Protein AF-A0A935HM01-F1 (afdb_monomer)

Solvent-accessible surface area (backbone atoms only — not comparable to full-atom values): 9374 Å² total; per-residue (Å²): 131,84,81,66,59,46,56,78,49,54,66,55,54,78,65,80,61,74,47,77,31,64,42,23,69,60,34,42,73,27,37,53,54,38,35,41,85,67,62,28,54,50,24,74,46,34,70,79,36,56,83,87,33,73,49,17,45,84,78,80,45,96,73,77,57,96,57,85,51,14,39,74,49,77,52,72,71,83,92,64,101,60,100,61,72,49,65,57,52,77,46,74,45,63,81,40,54,63,47,101,84,70,50,74,44,69,75,76,75,80,70,80,80,58,76,70,66,56,55,59,52,54,54,51,54,61,64,60,72,69,73,84,82,78,89,84,81,89,84,86,86,84,83,85,134

Foldseek 3Di:
DDDQFPCPQQQDWPDDDLDFQQFQVVVQNTTPQKGKPQGGRKGKFFCPPDPPRPSHCVNPHPDAGPDDGIDIDQFQDDPDPDPDHRDTDMDGDGQADQDPVRDGDHDPPDDDDDPVVVVVVVVVVVVVVPPPPDDDDDDDDDDDD

Sequence (145 aa):
MPNLVANPGFEETVRTYCSWTQDPAKFNANMSAWSSPTQTTPDHFSTNNDPDCWAHPTKHSKQGTHDGSGMVGIKTYGKGNTPTYWHEYVQGTLPGTVDRRGTLHRRVLGGARTTEQRGEQQHRDRLSGRADRHARLPAVVHHPA

Radius of gyration: 30.45 Å; Cα contacts (8 Å, |Δi|>4): 191; chains: 1; bounding box: 100×58×44 Å

Structure (mmCIF, N/CA/C/O backbone):
data_AF-A0A935HM01-F1
#
_entry.id   AF-A0A935HM01-F1
#
loop_
_atom_site.group_PDB
_atom_site.id
_atom_site.type_symbol
_atom_site.label_atom_id
_atom_site.label_alt_id
_atom_site.label_comp_id
_atom_site.label_asym_id
_atom_site.label_entity_id
_atom_site.label_seq_id
_atom_site.pdbx_PDB_ins_code
_atom_site.Cartn_x
_atom_site.Cartn_y
_atom_site.Cartn_z
_atom_site.occupancy
_atom_site.B_iso_or_equiv
_atom_site.auth_seq_id
_atom_site.auth_comp_id
_atom_site.auth_asym_id
_atom_site.auth_atom_id
_atom_site.pdbx_PDB_model_num
ATOM 1 N N . MET A 1 1 ? -17.436 9.914 17.439 1.00 57.28 1 MET A N 1
ATOM 2 C CA . MET A 1 1 ? -17.954 8.753 16.680 1.00 57.28 1 MET A CA 1
ATOM 3 C C . MET A 1 1 ? -16.778 7.844 16.351 1.00 57.28 1 MET A C 1
ATOM 5 O O . MET A 1 1 ? -15.715 8.391 16.081 1.00 57.28 1 MET A O 1
ATOM 9 N N . PRO A 1 2 ? -16.915 6.511 16.432 1.00 74.50 2 PRO A N 1
ATOM 10 C CA . PRO A 1 2 ? -15.839 5.593 16.059 1.00 74.50 2 PRO A CA 1
ATOM 11 C C . PRO A 1 2 ? -15.534 5.694 14.559 1.00 74.50 2 PRO A C 1
ATOM 13 O O . PRO A 1 2 ? -16.443 5.921 13.760 1.00 74.50 2 PRO A O 1
ATOM 16 N N . ASN A 1 3 ? -14.262 5.537 14.182 1.00 77.50 3 ASN A N 1
ATOM 17 C CA . ASN A 1 3 ? -13.870 5.507 12.776 1.00 77.50 3 ASN A CA 1
ATOM 18 C C . ASN A 1 3 ? -14.477 4.265 12.104 1.00 77.50 3 ASN A C 1
ATOM 20 O O . ASN A 1 3 ? -14.323 3.148 12.597 1.00 77.50 3 ASN A O 1
ATOM 24 N N . LEU A 1 4 ? -15.204 4.477 11.008 1.00 84.62 4 LEU A N 1
ATOM 25 C CA . LEU A 1 4 ? -15.870 3.414 10.253 1.00 84.62 4 LEU A CA 1
ATOM 26 C C . LEU A 1 4 ? -14.955 2.774 9.205 1.00 84.62 4 LEU A C 1
ATOM 28 O O . LEU A 1 4 ? -15.284 1.715 8.677 1.00 84.62 4 LEU A O 1
ATOM 32 N N . VAL A 1 5 ? -13.827 3.410 8.895 1.00 88.12 5 VAL A N 1
ATOM 33 C CA . VAL A 1 5 ? -12.827 2.890 7.968 1.00 88.12 5 VAL A CA 1
ATOM 34 C C . VAL A 1 5 ? -11.901 1.966 8.747 1.00 88.12 5 VAL A C 1
ATOM 36 O O . VAL A 1 5 ? -11.264 2.386 9.712 1.00 88.12 5 VAL A O 1
ATOM 39 N N . ALA A 1 6 ? -11.844 0.699 8.341 1.00 90.56 6 ALA A N 1
ATOM 40 C CA . ALA A 1 6 ? -10.879 -0.244 8.885 1.00 90.56 6 ALA A CA 1
ATOM 41 C C . ALA A 1 6 ? -9.469 0.132 8.411 1.00 90.56 6 ALA A C 1
ATOM 43 O O . ALA A 1 6 ? -9.281 0.476 7.245 1.00 90.56 6 ALA A O 1
ATOM 44 N N . ASN A 1 7 ? -8.493 0.063 9.320 1.00 92.62 7 ASN A N 1
ATOM 45 C CA . ASN A 1 7 ? -7.091 0.376 9.043 1.00 92.62 7 ASN A CA 1
ATOM 46 C C . ASN A 1 7 ? -6.886 1.704 8.265 1.00 92.62 7 ASN A C 1
ATOM 48 O O . ASN A 1 7 ? -6.294 1.716 7.186 1.00 92.62 7 ASN A O 1
ATOM 52 N N . PRO A 1 8 ? -7.408 2.837 8.768 1.00 91.31 8 PRO A N 1
ATOM 53 C CA . PRO A 1 8 ? -7.476 4.099 8.024 1.00 91.31 8 PRO A CA 1
ATOM 54 C C . PRO A 1 8 ? -6.102 4.738 7.767 1.00 91.31 8 PRO A C 1
ATOM 56 O O . PRO A 1 8 ? -5.975 5.547 6.855 1.00 91.31 8 PRO A O 1
ATOM 59 N N . GLY A 1 9 ? -5.099 4.391 8.580 1.00 93.06 9 GLY A N 1
ATOM 60 C CA . GLY A 1 9 ? -3.716 4.859 8.459 1.00 93.06 9 GLY A CA 1
ATOM 61 C C . GLY A 1 9 ? -2.784 3.864 7.768 1.00 93.06 9 GLY A C 1
ATOM 62 O O . GLY A 1 9 ? -1.595 4.120 7.685 1.00 93.06 9 GLY A O 1
ATOM 63 N N . PHE A 1 10 ? -3.287 2.729 7.266 1.00 94.19 10 PHE A N 1
ATOM 64 C CA . PHE A 1 10 ? -2.452 1.703 6.620 1.00 94.19 10 PHE A CA 1
ATOM 65 C C . PHE A 1 10 ? -1.340 1.145 7.529 1.00 94.19 10 PHE A C 1
ATOM 67 O O . PHE A 1 10 ? -0.254 0.791 7.074 1.00 94.19 10 PHE A O 1
ATOM 74 N N . GLU A 1 11 ? -1.618 1.049 8.825 1.00 94.62 11 GLU A N 1
ATOM 75 C CA . GLU A 1 11 ? -0.686 0.546 9.839 1.00 94.62 11 GLU A CA 1
ATOM 76 C C . GLU A 1 11 ? -0.678 -0.991 9.884 1.00 94.62 11 GLU A C 1
ATOM 78 O O . GLU A 1 11 ? 0.348 -1.622 10.133 1.00 94.62 11 GLU A O 1
ATOM 83 N N . GLU A 1 12 ? -1.827 -1.617 9.617 1.00 94.19 12 GLU A N 1
ATOM 84 C CA . GLU A 1 12 ? -2.014 -3.063 9.779 1.00 94.19 12 GLU A CA 1
ATOM 85 C C . GLU A 1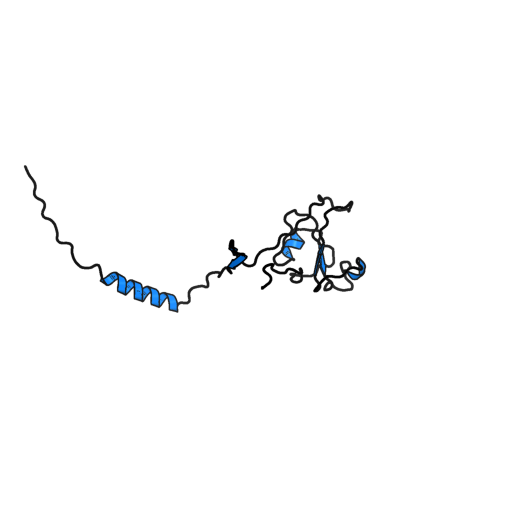 12 ? -1.623 -3.840 8.513 1.00 94.19 12 GLU A C 1
ATOM 87 O O . GLU A 1 12 ? -2.466 -4.145 7.664 1.00 94.19 12 GLU A O 1
ATOM 92 N N . THR A 1 13 ? -0.346 -4.196 8.383 1.00 92.75 13 THR A N 1
ATOM 93 C CA . THR A 1 13 ? 0.161 -5.063 7.302 1.00 92.75 13 THR A CA 1
ATOM 94 C C . THR A 1 13 ? 0.436 -6.489 7.771 1.00 92.75 13 THR A C 1
ATOM 96 O O . THR A 1 13 ? 0.700 -6.733 8.945 1.00 92.75 13 THR A O 1
ATOM 99 N N . VAL A 1 14 ? 0.414 -7.443 6.836 1.00 92.31 14 VAL A N 1
ATOM 100 C CA . VAL A 1 14 ? 0.880 -8.817 7.085 1.00 92.31 14 VAL A CA 1
ATOM 101 C C . VAL A 1 14 ? 2.402 -8.847 7.260 1.00 92.31 14 VAL A C 1
ATOM 103 O O . VAL A 1 14 ? 2.913 -9.562 8.121 1.00 92.31 14 VAL A O 1
ATOM 106 N N . ARG A 1 15 ? 3.134 -8.081 6.444 1.00 88.88 15 ARG A N 1
ATOM 107 C CA . ARG A 1 15 ? 4.580 -7.868 6.557 1.00 88.88 15 ARG A CA 1
ATOM 108 C C . ARG A 1 15 ? 5.015 -6.556 5.908 1.00 88.88 15 ARG A C 1
ATOM 110 O O . ARG A 1 15 ? 4.360 -6.037 5.009 1.00 88.88 15 ARG A O 1
ATOM 117 N N . THR A 1 16 ? 6.180 -6.066 6.296 1.00 87.38 16 THR A N 1
ATOM 118 C CA . THR A 1 16 ? 6.880 -4.999 5.580 1.00 87.38 16 THR A CA 1
ATOM 119 C C . THR A 1 16 ? 7.699 -5.584 4.426 1.00 87.38 16 THR A C 1
ATOM 121 O O . THR A 1 16 ? 8.231 -6.695 4.517 1.00 87.38 16 THR A O 1
ATOM 124 N N . TYR A 1 17 ? 7.778 -4.864 3.305 1.00 85.69 17 TYR A N 1
ATOM 125 C CA . TYR A 1 17 ? 8.553 -5.286 2.137 1.00 85.69 17 TYR A CA 1
ATOM 126 C C . TYR A 1 17 ? 9.772 -4.419 1.949 1.00 85.69 17 TYR A C 1
ATOM 128 O O . TYR A 1 17 ? 9.683 -3.195 2.023 1.00 85.69 17 TYR A O 1
ATOM 136 N N . CYS A 1 18 ? 10.884 -5.062 1.580 1.00 88.81 18 CYS A N 1
ATOM 137 C CA . CYS A 1 18 ? 12.103 -4.340 1.272 1.00 88.81 18 CYS A CA 1
ATOM 138 C C . CYS A 1 18 ? 12.250 -3.860 -0.180 1.00 88.81 18 CYS A C 1
ATOM 140 O O . CYS A 1 18 ? 13.327 -3.828 -0.770 1.00 88.81 18 CYS A O 1
ATOM 142 N N . SER A 1 19 ? 11.125 -3.492 -0.770 1.00 85.94 19 SER A N 1
ATOM 143 C CA . SER A 1 19 ? 11.008 -2.971 -2.125 1.00 85.94 19 SER A CA 1
ATOM 144 C C . SER A 1 19 ? 9.678 -2.242 -2.228 1.00 85.94 19 SER A C 1
ATOM 146 O O . SER A 1 19 ? 8.739 -2.607 -1.520 1.00 85.94 19 SER A O 1
ATOM 148 N N . TRP A 1 20 ? 9.560 -1.292 -3.153 1.00 79.19 20 TRP A N 1
ATOM 149 C CA . TRP A 1 20 ? 8.250 -0.726 -3.465 1.00 79.19 20 TRP A CA 1
ATOM 150 C C . TRP A 1 20 ? 7.282 -1.817 -3.906 1.00 79.19 20 TRP A C 1
ATOM 152 O O . TRP A 1 20 ? 7.632 -2.713 -4.684 1.00 79.19 20 TRP A O 1
ATOM 162 N N . THR A 1 21 ? 6.053 -1.732 -3.414 1.00 78.94 21 THR A N 1
ATOM 163 C CA . THR A 1 21 ? 5.004 -2.692 -3.750 1.00 78.94 21 THR A CA 1
ATOM 164 C C . THR A 1 21 ? 4.405 -2.306 -5.100 1.00 78.94 21 THR A C 1
ATOM 166 O O . THR A 1 21 ? 3.331 -1.749 -5.208 1.00 78.94 21 THR A O 1
ATOM 169 N N . GLN A 1 22 ? 5.121 -2.580 -6.187 1.00 77.31 22 GLN A N 1
ATOM 170 C CA . GLN A 1 22 ? 4.644 -2.261 -7.543 1.00 77.31 22 GLN A CA 1
ATOM 171 C C . GLN A 1 22 ? 3.731 -3.345 -8.134 1.00 77.31 22 GLN A C 1
ATOM 173 O O . GLN A 1 22 ? 3.409 -3.308 -9.316 1.00 77.31 22 GLN A O 1
ATOM 178 N N . ASP A 1 23 ? 3.350 -4.326 -7.319 1.00 81.50 23 ASP A N 1
ATOM 179 C CA . ASP A 1 23 ? 2.531 -5.463 -7.708 1.00 81.50 23 ASP A CA 1
ATOM 180 C C . ASP A 1 23 ? 1.217 -5.422 -6.907 1.00 81.50 23 ASP A C 1
ATOM 182 O O . ASP A 1 23 ? 1.246 -5.523 -5.672 1.00 81.50 23 ASP A O 1
ATOM 186 N N . PRO A 1 24 ? 0.063 -5.302 -7.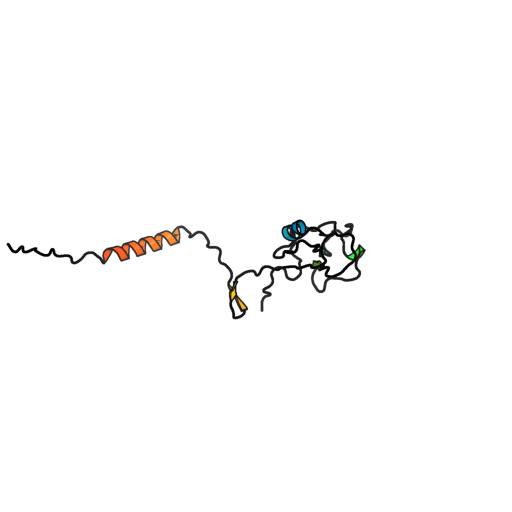579 1.00 84.69 24 PRO A N 1
ATOM 187 C CA . PRO A 1 24 ? -1.233 -5.196 -6.923 1.00 84.69 24 PRO A CA 1
ATOM 188 C C . PRO A 1 24 ? -1.618 -6.473 -6.170 1.00 84.69 24 PRO A C 1
ATOM 190 O O . PRO A 1 24 ? -2.280 -6.393 -5.137 1.00 84.69 24 PRO A O 1
ATOM 193 N N . ALA A 1 25 ? -1.195 -7.654 -6.631 1.00 87.38 25 ALA A N 1
ATOM 194 C CA . ALA A 1 25 ? -1.453 -8.903 -5.924 1.00 87.38 25 ALA A CA 1
ATOM 195 C C . ALA A 1 25 ? -0.668 -8.946 -4.608 1.00 87.38 25 ALA A C 1
ATOM 197 O O . ALA A 1 25 ? -1.208 -9.362 -3.582 1.00 87.38 25 ALA A O 1
ATOM 198 N N . LYS A 1 26 ? 0.577 -8.447 -4.606 1.00 88.12 26 LYS A N 1
ATOM 199 C CA . LYS A 1 26 ? 1.368 -8.312 -3.371 1.00 88.12 26 LYS A CA 1
ATOM 200 C C . LYS A 1 26 ? 0.765 -7.290 -2.419 1.00 88.12 26 LYS A C 1
ATOM 202 O O . LYS A 1 26 ? 0.725 -7.562 -1.223 1.00 88.12 26 LYS A O 1
ATOM 207 N N . PHE A 1 27 ? 0.275 -6.163 -2.933 1.00 89.81 27 PHE A N 1
ATOM 208 C CA . PHE A 1 27 ? -0.422 -5.169 -2.119 1.00 89.81 27 PHE A CA 1
ATOM 209 C C . PHE A 1 27 ? -1.683 -5.760 -1.479 1.00 89.81 27 PHE A C 1
ATOM 211 O O . PHE A 1 27 ? -1.811 -5.749 -0.258 1.00 89.81 27 PHE A O 1
ATOM 218 N N . ASN A 1 28 ? -2.563 -6.365 -2.282 1.00 91.12 28 ASN A N 1
ATOM 219 C CA . ASN A 1 28 ? -3.828 -6.949 -1.822 1.00 91.12 28 ASN A CA 1
ATOM 220 C C . ASN A 1 28 ? -3.626 -8.089 -0.816 1.00 91.12 28 ASN A C 1
ATOM 222 O O . ASN A 1 28 ? -4.440 -8.270 0.083 1.00 91.12 28 ASN A O 1
ATOM 226 N N . ALA A 1 29 ? -2.550 -8.866 -0.959 1.00 91.00 29 ALA A N 1
ATOM 227 C CA . ALA A 1 29 ? -2.210 -9.926 -0.014 1.00 91.00 29 ALA A CA 1
ATOM 228 C C . ALA A 1 29 ? -1.611 -9.395 1.298 1.00 91.00 29 ALA A C 1
ATOM 230 O O . ALA A 1 29 ? -1.607 -10.109 2.298 1.00 91.00 29 ALA A O 1
ATOM 231 N N . ASN A 1 30 ? -1.062 -8.179 1.292 1.00 91.38 30 ASN A N 1
ATOM 232 C CA . ASN A 1 30 ? -0.315 -7.637 2.420 1.00 91.38 30 ASN A CA 1
ATOM 233 C C . ASN A 1 30 ? -1.081 -6.601 3.235 1.00 91.38 30 ASN A C 1
ATOM 235 O O . ASN A 1 30 ? -0.811 -6.451 4.425 1.00 91.38 30 ASN A O 1
ATOM 239 N N . MET A 1 31 ? -1.989 -5.862 2.599 1.00 93.38 31 MET A N 1
ATOM 240 C CA . MET A 1 31 ? -2.637 -4.716 3.212 1.00 93.38 31 MET A CA 1
ATOM 241 C C . MET A 1 31 ? -4.002 -5.088 3.795 1.00 93.38 31 MET A C 1
ATOM 243 O O . MET A 1 31 ? -4.946 -5.384 3.065 1.00 93.38 31 MET A O 1
ATOM 247 N N . SER A 1 32 ? -4.134 -5.056 5.122 1.00 93.56 32 SER A N 1
ATOM 248 C CA . SER A 1 32 ? -5.385 -5.441 5.782 1.00 93.56 32 SER A CA 1
ATOM 249 C C . SER A 1 32 ? -6.510 -4.461 5.461 1.00 93.56 32 SER A C 1
ATOM 251 O O . SER A 1 32 ? -6.334 -3.251 5.600 1.00 93.56 32 SER A O 1
ATOM 253 N N . ALA A 1 33 ? -7.672 -5.002 5.081 1.00 92.75 33 ALA A N 1
ATOM 254 C CA . ALA A 1 33 ? -8.908 -4.282 4.751 1.00 92.75 33 ALA A CA 1
ATOM 255 C C . ALA A 1 33 ? -8.860 -3.352 3.523 1.00 92.75 33 ALA A C 1
ATOM 257 O O . ALA A 1 33 ? -9.881 -2.738 3.205 1.00 92.75 33 ALA A O 1
ATOM 258 N N . TRP A 1 34 ? -7.742 -3.302 2.795 1.00 93.50 34 TRP A N 1
ATOM 259 C CA . TRP A 1 34 ? -7.574 -2.485 1.594 1.00 93.50 34 TRP A CA 1
ATOM 260 C C . TRP A 1 34 ? -7.174 -3.330 0.389 1.00 93.50 34 TRP A C 1
ATOM 262 O O . TRP A 1 34 ? -6.551 -4.378 0.512 1.00 93.50 34 TRP A O 1
ATOM 272 N N . SER A 1 35 ? -7.530 -2.857 -0.800 1.00 92.50 35 SER A N 1
ATOM 273 C CA . SER A 1 35 ? -7.139 -3.473 -2.067 1.00 92.50 35 SER A CA 1
ATOM 274 C C . SER A 1 35 ? -6.918 -2.418 -3.147 1.00 92.50 35 SER A C 1
ATOM 276 O O . SER A 1 35 ? -7.447 -1.314 -3.047 1.00 92.50 35 SER A O 1
ATOM 278 N N . SER A 1 36 ? -6.168 -2.755 -4.191 1.00 89.44 36 SER A N 1
ATOM 279 C CA . SER A 1 36 ? -6.050 -1.974 -5.417 1.00 89.44 36 SER A CA 1
ATOM 280 C C . SER A 1 36 ? -6.705 -2.731 -6.577 1.00 89.44 36 SER A C 1
ATOM 282 O O . SER A 1 36 ? -6.161 -3.737 -7.048 1.00 89.44 36 SER A O 1
ATOM 284 N N . PRO A 1 37 ? -7.902 -2.305 -7.023 1.00 86.12 37 PRO A N 1
ATOM 285 C CA . PRO A 1 37 ? -8.678 -3.047 -8.015 1.00 86.12 37 PRO A CA 1
ATOM 286 C C . PRO A 1 37 ? -8.160 -2.884 -9.450 1.00 86.12 37 PRO A C 1
ATOM 288 O O . PRO A 1 37 ? -8.355 -3.780 -10.268 1.00 86.12 37 PRO A O 1
ATOM 291 N N . THR A 1 38 ? -7.494 -1.774 -9.778 1.00 75.94 38 THR A N 1
ATOM 292 C CA . THR A 1 38 ? -7.063 -1.464 -11.155 1.00 75.94 38 THR A CA 1
ATOM 293 C C . THR A 1 38 ? -5.726 -2.078 -11.551 1.00 75.94 38 THR A C 1
ATOM 295 O O . THR A 1 38 ? -5.243 -1.829 -12.652 1.00 75.94 38 THR A O 1
ATOM 298 N N . GLN A 1 39 ? -5.150 -2.914 -10.686 1.00 68.06 39 GLN A N 1
ATOM 299 C CA . GLN A 1 39 ? -3.895 -3.624 -10.931 1.00 68.06 39 GLN A CA 1
ATOM 300 C C . GLN A 1 39 ? -2.699 -2.713 -11.273 1.00 68.06 39 GLN A C 1
ATOM 302 O O . GLN A 1 39 ? -1.775 -3.117 -11.976 1.00 68.06 39 GLN A O 1
ATOM 307 N N . THR A 1 40 ? -2.719 -1.474 -10.783 1.00 75.31 40 THR A N 1
ATOM 308 C CA . THR A 1 40 ? -1.626 -0.505 -10.926 1.00 75.31 40 THR A CA 1
ATOM 309 C C . THR A 1 40 ? -0.548 -0.745 -9.860 1.00 75.31 40 THR A C 1
ATOM 311 O O . THR A 1 40 ? -0.330 -1.882 -9.451 1.00 75.31 40 THR A O 1
ATOM 314 N N . THR A 1 41 ? 0.158 0.295 -9.405 1.00 80.88 41 THR A N 1
ATOM 315 C CA . THR A 1 41 ? 1.355 0.162 -8.555 1.00 80.88 41 THR A CA 1
ATOM 316 C C . THR A 1 41 ? 1.180 0.789 -7.161 1.00 80.88 41 THR A C 1
ATOM 318 O O . THR A 1 41 ? 1.911 1.736 -6.851 1.00 80.88 41 THR A O 1
ATOM 321 N N . PRO A 1 42 ? 0.227 0.310 -6.337 1.00 85.94 42 PRO A N 1
ATOM 322 C CA . PRO A 1 42 ? -0.005 0.855 -5.003 1.00 85.94 42 PRO A CA 1
ATOM 323 C C . PRO A 1 42 ? 1.154 0.580 -4.055 1.00 85.94 42 PRO A C 1
ATOM 325 O O . PRO A 1 42 ? 1.433 -0.565 -3.709 1.00 85.94 42 PRO A O 1
ATOM 328 N N . ASP A 1 43 ? 1.805 1.637 -3.581 1.00 87.00 43 ASP A N 1
ATOM 329 C CA . ASP A 1 43 ? 2.961 1.491 -2.703 1.00 87.00 43 ASP A CA 1
ATOM 330 C C . ASP A 1 43 ? 2.585 1.704 -1.238 1.00 87.00 43 ASP A C 1
ATOM 332 O O . ASP A 1 43 ? 1.994 2.722 -0.876 1.00 87.00 43 ASP A O 1
ATOM 336 N N . HIS A 1 44 ? 2.953 0.752 -0.382 1.00 90.38 44 HIS A N 1
ATOM 337 C CA . HIS A 1 44 ? 2.853 0.937 1.060 1.00 90.38 44 HIS A CA 1
ATOM 338 C C . HIS A 1 44 ? 4.118 1.618 1.568 1.00 90.38 44 HIS A C 1
ATOM 340 O O . HIS A 1 44 ? 5.213 1.060 1.531 1.00 90.38 44 HIS A O 1
ATOM 346 N N . PHE A 1 45 ? 3.944 2.832 2.066 1.00 90.75 45 PHE A N 1
ATOM 347 C CA . PHE A 1 45 ? 4.970 3.553 2.790 1.00 90.75 45 PHE A CA 1
ATOM 348 C C . PHE A 1 45 ? 4.879 3.152 4.259 1.00 90.75 45 PHE A C 1
ATOM 350 O O . PHE A 1 45 ? 3.811 3.269 4.862 1.00 90.75 45 PHE A O 1
ATOM 357 N N . SER A 1 46 ? 6.000 2.739 4.852 1.00 91.25 46 SER A N 1
ATOM 358 C CA . SER A 1 46 ? 6.078 2.530 6.295 1.00 91.25 46 SER A CA 1
ATOM 359 C C . SER A 1 46 ? 7.427 2.928 6.871 1.00 91.25 46 SER A C 1
ATOM 361 O O . SER A 1 46 ? 8.469 2.484 6.387 1.00 91.25 46 SER A O 1
ATOM 363 N N . THR A 1 47 ? 7.417 3.708 7.952 1.00 91.44 47 THR A N 1
ATOM 364 C CA . THR A 1 47 ? 8.623 3.970 8.758 1.00 91.44 47 THR A CA 1
ATOM 365 C C . THR A 1 47 ? 9.001 2.798 9.665 1.00 91.44 47 THR A C 1
ATOM 367 O O . THR A 1 47 ? 10.022 2.868 10.335 1.00 91.44 47 THR A O 1
ATOM 370 N N . ASN A 1 48 ? 8.194 1.729 9.700 1.00 91.62 48 ASN A N 1
ATOM 371 C CA . ASN A 1 48 ? 8.524 0.485 10.404 1.00 91.62 48 ASN A CA 1
ATOM 372 C C . ASN A 1 48 ? 9.276 -0.509 9.511 1.00 91.62 48 ASN A C 1
ATOM 374 O O . ASN A 1 48 ? 9.611 -1.607 9.958 1.00 91.62 48 ASN A O 1
ATOM 378 N N . ASN A 1 49 ? 9.513 -0.165 8.242 1.00 90.38 49 ASN A N 1
ATOM 379 C CA . ASN A 1 49 ? 10.453 -0.917 7.424 1.00 90.38 49 ASN A CA 1
ATOM 380 C C . ASN A 1 49 ? 11.825 -0.935 8.120 1.00 90.38 49 ASN A C 1
ATOM 382 O O . ASN A 1 49 ? 12.158 -0.032 8.885 1.00 90.38 49 ASN A O 1
ATOM 386 N N . ASP A 1 50 ? 12.636 -1.954 7.851 1.00 91.38 50 ASP A N 1
ATOM 387 C CA . ASP A 1 50 ? 14.007 -1.989 8.361 1.00 91.38 50 ASP A CA 1
ATOM 388 C C . ASP A 1 50 ? 14.771 -0.722 7.898 1.00 91.38 50 ASP A C 1
ATOM 390 O O . ASP A 1 50 ? 14.690 -0.385 6.713 1.00 91.38 50 ASP A O 1
ATOM 394 N N . PRO A 1 51 ? 15.491 0.010 8.769 1.00 91.25 51 PRO A N 1
ATOM 395 C CA . PRO A 1 51 ? 16.244 1.204 8.372 1.00 91.25 51 PRO A CA 1
ATOM 396 C C . PRO A 1 51 ? 17.280 0.953 7.265 1.00 91.25 51 PRO A C 1
ATOM 398 O O . PRO A 1 51 ? 17.534 1.830 6.432 1.00 91.25 51 PRO A O 1
ATOM 401 N N . ASP A 1 52 ? 17.852 -0.250 7.206 1.00 92.19 52 ASP A N 1
ATOM 402 C CA . ASP A 1 52 ? 18.806 -0.661 6.175 1.00 92.19 52 ASP A CA 1
ATOM 403 C C . ASP A 1 52 ? 18.118 -1.095 4.884 1.00 92.19 52 ASP A C 1
ATOM 405 O O . ASP A 1 52 ? 18.747 -1.176 3.824 1.00 92.19 52 ASP A O 1
ATOM 409 N N . CYS A 1 53 ? 16.799 -1.226 4.904 1.00 89.75 53 CYS A N 1
ATOM 410 C CA . CYS A 1 53 ? 16.044 -1.528 3.718 1.00 89.75 53 CYS A CA 1
ATOM 411 C C . CYS A 1 53 ? 16.111 -0.416 2.659 1.00 89.75 53 CYS A C 1
ATOM 413 O O . CYS A 1 53 ? 16.081 0.769 2.981 1.00 89.75 53 CYS A O 1
ATOM 415 N N . TRP A 1 54 ? 16.153 -0.783 1.373 1.00 88.31 54 TRP A N 1
ATOM 416 C CA . TRP A 1 54 ? 16.031 0.170 0.266 1.00 88.31 54 TRP A CA 1
ATOM 417 C C . TRP A 1 54 ? 14.719 0.966 0.331 1.00 88.31 54 TRP A C 1
ATOM 419 O O . TRP A 1 54 ? 14.747 2.185 0.316 1.00 88.31 54 TRP A O 1
ATOM 429 N N . ALA A 1 55 ? 13.578 0.300 0.517 1.00 88.12 55 ALA A N 1
ATOM 430 C CA . ALA A 1 55 ? 12.263 0.945 0.574 1.00 88.12 55 ALA A CA 1
ATOM 431 C C . ALA A 1 55 ? 12.009 1.783 1.846 1.00 88.12 55 ALA A C 1
ATOM 433 O O . ALA A 1 55 ? 10.892 2.262 2.038 1.00 88.12 55 ALA A O 1
ATOM 434 N N . HIS A 1 56 ? 12.993 1.947 2.737 1.00 91.31 56 HIS A N 1
ATOM 435 C CA . HIS A 1 56 ? 12.811 2.759 3.934 1.00 91.31 56 HIS A CA 1
ATOM 436 C C . HIS A 1 56 ? 12.619 4.244 3.565 1.00 91.31 56 HIS A C 1
ATOM 438 O O . HIS A 1 56 ? 13.473 4.818 2.879 1.00 91.31 56 HIS A O 1
ATOM 444 N N . PRO A 1 57 ? 11.550 4.911 4.041 1.00 87.69 57 PRO A N 1
ATOM 445 C CA . PRO A 1 57 ? 11.222 6.285 3.665 1.00 87.69 57 PRO A CA 1
ATOM 446 C C . PRO A 1 57 ? 12.349 7.307 3.775 1.00 87.69 57 PRO A C 1
ATOM 448 O O . PRO A 1 57 ? 12.499 8.147 2.891 1.00 87.69 57 PRO A O 1
ATOM 451 N N . THR A 1 58 ? 13.179 7.219 4.816 1.00 86.88 58 THR A N 1
ATOM 452 C CA . THR A 1 58 ? 14.276 8.176 5.055 1.00 86.88 58 THR A CA 1
ATOM 453 C C . THR A 1 58 ? 15.324 8.195 3.940 1.00 86.88 58 THR A C 1
ATOM 455 O O . THR A 1 58 ? 16.086 9.154 3.842 1.00 86.88 58 THR A O 1
ATOM 458 N N . LYS A 1 59 ? 15.363 7.169 3.080 1.00 86.56 59 LYS A N 1
ATOM 459 C CA . LYS A 1 59 ? 16.286 7.091 1.940 1.00 86.56 59 LYS A CA 1
ATOM 460 C C . LYS A 1 59 ? 15.771 7.799 0.691 1.00 86.56 59 LYS A C 1
ATOM 462 O O . LYS A 1 59 ? 16.563 8.145 -0.184 1.00 86.56 59 LYS A O 1
ATOM 467 N N . HIS A 1 60 ? 14.459 8.007 0.588 1.00 83.81 60 HIS A N 1
ATOM 468 C CA . HIS A 1 60 ? 13.806 8.434 -0.655 1.00 83.81 60 HIS A CA 1
ATOM 469 C C . HIS A 1 60 ? 12.825 9.595 -0.485 1.00 83.81 60 HIS A C 1
ATOM 471 O O . HIS A 1 60 ? 12.363 10.155 -1.478 1.00 83.81 60 HIS A O 1
ATOM 477 N N . SER A 1 61 ? 12.514 9.984 0.748 1.00 80.81 61 SER A N 1
ATOM 478 C CA . SER A 1 61 ? 11.554 11.033 1.055 1.00 80.81 61 SER A CA 1
ATOM 479 C C . SER A 1 61 ? 12.010 11.860 2.254 1.00 80.81 61 SER A C 1
ATOM 481 O O . S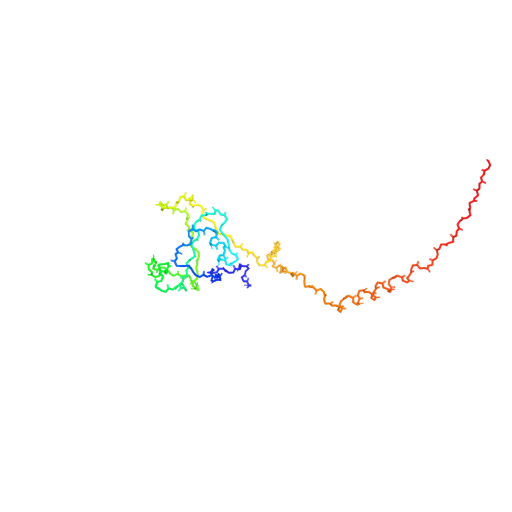ER A 1 61 ? 12.679 11.370 3.161 1.00 80.81 61 SER A O 1
ATOM 483 N N . LYS A 1 62 ? 11.634 13.141 2.248 1.00 82.56 62 LYS A N 1
ATOM 484 C CA . LYS A 1 62 ? 11.751 14.038 3.409 1.00 82.56 62 LYS A CA 1
ATOM 485 C C . LYS A 1 62 ? 10.400 14.233 4.102 1.00 82.56 62 LYS A C 1
ATOM 487 O O . LY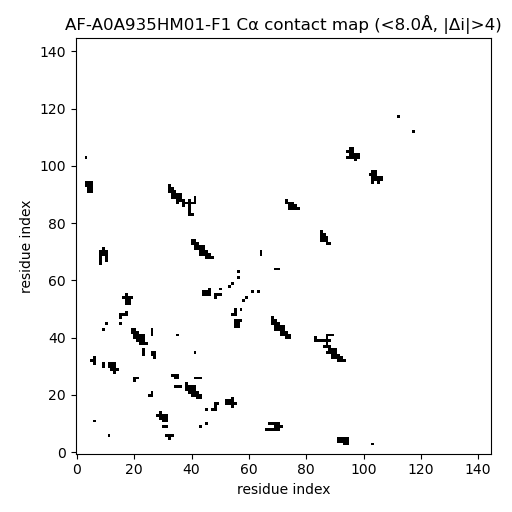S A 1 62 ? 10.305 14.998 5.055 1.00 82.56 62 LYS A O 1
ATOM 492 N N . GLN A 1 63 ? 9.356 13.603 3.575 1.00 80.75 63 GLN A N 1
ATOM 493 C CA . GLN A 1 63 ? 7.985 13.713 4.029 1.00 80.75 63 GLN A CA 1
ATOM 494 C C . GLN A 1 63 ? 7.667 12.524 4.934 1.00 80.75 63 GLN A C 1
ATOM 496 O O . GLN A 1 63 ? 8.033 11.387 4.637 1.00 80.75 63 GLN A O 1
ATOM 501 N N . GLY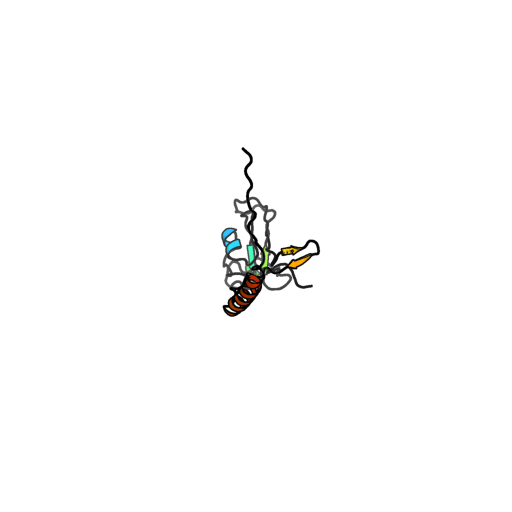 A 1 64 ? 7.009 12.811 6.052 1.00 83.75 64 GLY A N 1
ATOM 502 C CA . GLY A 1 64 ? 6.511 11.803 6.978 1.00 83.75 64 GLY A CA 1
ATOM 503 C C . GLY A 1 64 ? 5.021 11.554 6.792 1.00 83.75 64 GLY A C 1
ATOM 504 O O . GLY A 1 64 ? 4.336 12.245 6.034 1.00 83.75 64 GLY A O 1
ATOM 505 N N . THR A 1 65 ? 4.528 10.568 7.525 1.00 89.50 65 THR A N 1
ATOM 506 C CA . THR A 1 65 ? 3.101 10.380 7.771 1.00 89.50 65 THR A CA 1
ATOM 507 C C . THR A 1 65 ? 2.522 11.556 8.543 1.00 89.50 65 THR A C 1
ATOM 509 O O . THR A 1 65 ? 3.221 12.228 9.299 1.00 89.50 65 THR A O 1
ATOM 512 N N . HIS A 1 66 ? 1.235 11.831 8.313 1.00 86.69 66 HIS A N 1
ATOM 513 C CA . HIS A 1 66 ? 0.503 12.790 9.138 1.00 86.69 66 HIS A CA 1
ATOM 514 C C . HIS A 1 66 ? 0.391 12.265 10.574 1.00 86.69 66 HIS A C 1
ATOM 516 O O . HIS A 1 66 ? 0.720 12.979 11.512 1.00 86.69 66 HIS A O 1
ATOM 522 N N . ASP A 1 67 ? -0.007 10.996 10.710 1.00 89.19 67 ASP A N 1
ATOM 523 C CA . ASP A 1 67 ? -0.066 10.247 11.963 1.00 89.19 67 ASP A CA 1
ATOM 524 C C . ASP A 1 67 ? 0.453 8.825 11.742 1.00 89.19 67 ASP A C 1
ATOM 526 O O . ASP A 1 67 ? 0.410 8.314 10.622 1.00 89.19 67 ASP A O 1
ATOM 530 N N . GLY A 1 68 ? 0.887 8.171 12.819 1.00 93.19 68 GLY A N 1
ATOM 531 C CA . GLY A 1 68 ? 1.316 6.775 12.769 1.00 93.19 68 GLY A CA 1
ATOM 532 C C . GLY A 1 68 ? 2.578 6.568 11.933 1.00 93.19 68 GLY A C 1
ATOM 533 O O . GLY A 1 68 ? 3.426 7.455 11.833 1.00 93.19 68 GLY A O 1
ATOM 534 N N . SER A 1 69 ? 2.724 5.377 11.365 1.00 93.56 69 SER A N 1
ATOM 535 C CA . SER A 1 69 ? 3.914 4.948 10.627 1.00 93.56 69 SER A CA 1
ATOM 536 C C . SER A 1 69 ? 3.628 4.588 9.174 1.00 93.56 69 SER A C 1
ATOM 538 O O . SER A 1 69 ? 4.575 4.441 8.403 1.00 93.56 69 SER A O 1
ATOM 540 N N . GLY A 1 70 ? 2.354 4.446 8.797 1.00 92.44 70 GLY A N 1
ATOM 541 C CA . GLY A 1 70 ? 1.894 3.977 7.499 1.00 92.44 70 GLY A CA 1
ATOM 542 C C . GLY A 1 70 ? 1.238 5.058 6.638 1.00 92.44 70 GLY A C 1
ATOM 543 O O . GLY A 1 70 ? 0.608 5.996 7.118 1.00 92.44 70 GLY A O 1
ATOM 544 N N . MET A 1 71 ? 1.366 4.912 5.322 1.00 92.56 71 MET A N 1
ATOM 545 C CA . MET A 1 71 ? 0.465 5.524 4.341 1.00 92.56 71 MET A CA 1
ATOM 546 C C . MET A 1 71 ? 0.485 4.705 3.048 1.00 92.56 71 MET A C 1
ATOM 548 O O . MET A 1 71 ? 1.351 3.850 2.853 1.00 92.56 71 MET A O 1
ATOM 552 N N . VAL A 1 72 ? -0.433 4.996 2.128 1.00 90.88 72 VAL A N 1
ATOM 553 C CA . VAL A 1 72 ? -0.366 4.465 0.762 1.00 90.88 72 VAL A CA 1
ATOM 554 C C . VAL A 1 72 ? -0.067 5.581 -0.223 1.00 90.88 72 VAL A C 1
ATOM 556 O O . VAL A 1 72 ? -0.729 6.619 -0.235 1.00 90.88 72 VAL A O 1
ATOM 559 N N . GLY A 1 73 ? 0.951 5.358 -1.047 1.00 86.44 73 GLY A N 1
ATOM 560 C CA . GLY A 1 73 ? 1.297 6.222 -2.162 1.00 86.44 73 GLY A CA 1
ATOM 561 C C . GLY A 1 73 ? 0.483 5.853 -3.394 1.00 86.44 73 GLY A C 1
ATOM 562 O O . GLY A 1 73 ? 0.572 4.721 -3.856 1.00 86.44 73 GLY A O 1
ATOM 563 N N . ILE A 1 74 ? -0.242 6.836 -3.937 1.00 83.19 74 ILE A N 1
ATOM 564 C CA . ILE A 1 74 ? -1.035 6.706 -5.163 1.00 83.19 74 ILE A CA 1
ATOM 565 C C . ILE A 1 74 ? -0.373 7.501 -6.286 1.00 83.19 74 ILE A C 1
ATOM 567 O O . ILE A 1 74 ? -0.120 8.701 -6.146 1.00 83.19 74 ILE A O 1
ATOM 571 N N . LYS A 1 75 ? -0.102 6.853 -7.421 1.00 77.75 75 LYS A N 1
ATOM 572 C CA . LYS A 1 75 ? 0.459 7.492 -8.617 1.00 77.75 75 LYS A CA 1
ATOM 573 C C . LYS A 1 75 ? -0.640 7.738 -9.648 1.00 77.75 75 LYS A C 1
ATOM 575 O O . LYS A 1 75 ? -1.099 6.817 -10.314 1.00 77.75 75 LYS A O 1
ATOM 580 N N . THR A 1 76 ? -1.018 9.003 -9.818 1.00 76.25 76 THR A N 1
ATOM 581 C CA . THR A 1 76 ? -2.060 9.431 -10.773 1.00 76.25 76 THR A CA 1
ATOM 582 C C . THR A 1 76 ? -1.509 10.045 -12.066 1.00 76.25 76 THR A C 1
ATOM 584 O O . THR A 1 76 ? -2.261 10.338 -12.992 1.00 76.25 76 THR A O 1
ATOM 587 N N . TYR A 1 77 ? -0.192 10.265 -12.143 1.00 70.25 77 TYR A N 1
ATOM 588 C CA . TYR A 1 77 ? 0.502 10.819 -13.307 1.00 70.25 77 TYR A CA 1
ATOM 589 C C . TYR A 1 77 ? 2.007 10.516 -13.230 1.00 70.25 77 TYR A C 1
ATOM 591 O O . TYR A 1 77 ? 2.599 10.584 -12.151 1.00 70.25 77 TYR A O 1
ATOM 599 N N . GLY A 1 78 ? 2.655 10.214 -14.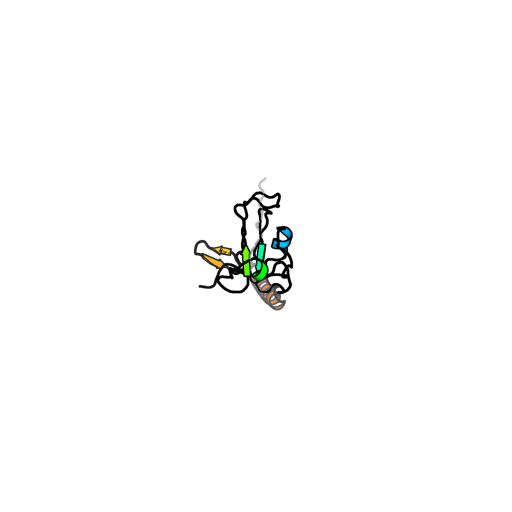360 1.00 65.44 78 GLY A N 1
ATOM 600 C CA . GLY A 1 78 ? 4.107 10.026 -14.409 1.00 65.44 78 GLY A CA 1
ATOM 601 C C . GLY A 1 78 ? 4.636 9.468 -15.733 1.00 65.44 78 GLY A C 1
ATOM 602 O O . GLY A 1 78 ? 3.886 8.976 -16.568 1.00 65.44 78 GLY A O 1
ATOM 603 N N . LYS A 1 79 ? 5.960 9.543 -15.921 1.00 53.81 79 LYS A N 1
ATOM 604 C CA . LYS A 1 79 ? 6.711 8.922 -17.032 1.00 53.81 79 LYS A CA 1
ATOM 605 C C . LYS A 1 79 ? 7.665 7.846 -16.485 1.00 53.81 79 LYS A C 1
ATOM 607 O O . LYS A 1 79 ? 8.851 7.841 -16.795 1.00 53.81 79 LYS A O 1
ATOM 612 N N . GLY A 1 80 ? 7.177 7.031 -15.549 1.00 54.72 80 GLY A N 1
ATOM 613 C CA . GLY A 1 80 ? 7.972 5.996 -14.882 1.00 54.72 80 GLY A CA 1
ATOM 614 C C . GLY A 1 80 ? 8.106 4.717 -15.712 1.00 54.72 80 GLY A C 1
ATOM 615 O O . GLY A 1 80 ? 7.292 4.453 -16.589 1.00 54.72 80 GLY A O 1
ATOM 616 N N . ASN A 1 81 ? 9.121 3.912 -15.389 1.00 54.25 81 ASN A N 1
ATOM 617 C CA . ASN A 1 81 ? 9.496 2.636 -16.024 1.00 54.25 81 ASN A CA 1
ATOM 618 C C . ASN A 1 81 ? 8.478 1.484 -15.826 1.00 54.25 81 ASN A C 1
ATOM 620 O O . ASN A 1 81 ? 8.838 0.312 -15.913 1.00 54.25 81 ASN A O 1
ATOM 624 N N . THR A 1 82 ? 7.220 1.794 -15.518 1.00 53.97 82 THR A N 1
ATOM 625 C CA . THR A 1 82 ? 6.161 0.812 -15.263 1.00 53.97 82 THR A CA 1
ATOM 626 C C . THR A 1 82 ? 5.181 0.793 -16.440 1.00 53.97 82 THR A C 1
ATOM 628 O O . THR A 1 82 ? 4.695 1.858 -16.818 1.00 53.97 82 THR A O 1
ATOM 631 N N . PRO A 1 83 ? 4.862 -0.380 -17.023 1.00 55.09 83 PRO A N 1
ATOM 632 C CA . PRO A 1 83 ? 4.033 -0.486 -18.234 1.00 55.09 83 PRO A CA 1
ATOM 633 C C . PRO A 1 83 ? 2.561 -0.067 -18.075 1.00 55.09 83 PRO A C 1
ATOM 635 O O . PRO A 1 83 ? 1.804 -0.124 -19.040 1.00 55.09 83 PRO A O 1
ATOM 638 N N . THR A 1 84 ? 2.118 0.272 -16.865 1.00 55.94 84 THR A N 1
ATOM 639 C CA . THR A 1 84 ? 0.700 0.368 -16.505 1.00 55.94 84 THR A CA 1
ATOM 640 C C . THR A 1 84 ? 0.161 1.794 -16.572 1.00 55.94 84 THR A C 1
ATOM 642 O O . THR A 1 84 ? 0.808 2.745 -16.139 1.00 55.94 84 THR A O 1
ATOM 645 N N . TYR A 1 85 ? -1.067 1.920 -17.077 1.00 57.06 85 TYR A N 1
ATOM 646 C CA . TYR A 1 85 ? -1.854 3.151 -17.110 1.00 57.06 85 TYR A CA 1
ATOM 647 C C . TYR A 1 85 ? -1.975 3.775 -15.706 1.00 57.06 85 TYR A C 1
ATOM 649 O O . TYR A 1 85 ? -2.308 3.088 -14.745 1.00 57.06 85 TYR A O 1
ATOM 657 N N . TRP A 1 86 ? -1.713 5.080 -15.591 1.00 64.88 86 TRP A N 1
ATOM 658 C CA . TRP A 1 86 ? -1.548 5.825 -14.327 1.00 64.88 86 TRP A CA 1
ATOM 659 C C . TRP A 1 86 ? -2.858 6.142 -13.585 1.00 64.88 86 TRP A C 1
ATOM 661 O O . TRP A 1 86 ? -3.002 7.200 -12.982 1.00 64.88 86 TRP A O 1
ATOM 671 N N . HIS A 1 87 ? -3.836 5.241 -13.647 1.00 71.19 87 HIS A N 1
ATOM 672 C CA . HIS A 1 87 ? -5.107 5.364 -12.938 1.00 71.19 87 HIS A CA 1
ATOM 673 C C . HIS A 1 87 ? -5.108 4.422 -11.739 1.00 71.19 87 HIS A C 1
ATOM 675 O O . HIS A 1 87 ? -5.553 3.274 -11.818 1.00 71.19 87 HIS A O 1
ATOM 681 N N . GLU A 1 88 ? -4.571 4.907 -10.628 1.00 79.94 88 GLU A N 1
ATOM 682 C CA . GLU A 1 88 ? -4.492 4.129 -9.405 1.00 79.94 88 GLU A CA 1
ATOM 683 C C . GLU A 1 88 ? -5.693 4.375 -8.494 1.00 79.94 88 GLU A C 1
ATOM 685 O O . GLU A 1 88 ? -6.090 5.510 -8.228 1.00 79.94 88 GLU A O 1
ATOM 690 N N . TYR A 1 89 ? -6.250 3.273 -8.000 1.00 84.44 89 TYR A N 1
ATOM 691 C CA . TYR A 1 89 ? -7.329 3.273 -7.029 1.00 84.44 89 TYR A CA 1
ATOM 692 C C . TYR A 1 89 ? -6.940 2.395 -5.848 1.00 84.44 89 TYR A C 1
ATOM 694 O O . TYR A 1 89 ? -6.334 1.331 -6.013 1.00 84.44 89 TYR A O 1
ATOM 702 N N . VAL A 1 90 ? -7.364 2.827 -4.665 1.00 90.56 90 VAL A N 1
ATOM 703 C CA . VAL A 1 90 ? -7.378 2.026 -3.445 1.00 90.56 90 VAL A CA 1
ATOM 704 C C . VAL A 1 90 ? -8.808 1.947 -2.943 1.00 90.56 90 VAL A C 1
ATOM 706 O O . VAL A 1 90 ? -9.557 2.923 -2.986 1.00 90.56 90 VAL A O 1
ATOM 709 N N . GLN A 1 91 ? -9.203 0.768 -2.490 1.00 92.00 91 GLN A N 1
ATOM 710 C CA . GLN A 1 91 ? -10.548 0.492 -2.021 1.00 92.00 91 GLN A CA 1
ATOM 711 C C . GLN A 1 91 ? -10.482 -0.148 -0.641 1.00 92.00 91 GLN A C 1
ATOM 713 O O . GLN A 1 91 ? -9.912 -1.228 -0.478 1.00 92.00 91 GLN A O 1
ATOM 718 N N . GLY A 1 92 ? -11.083 0.526 0.337 1.00 92.06 92 GLY A N 1
ATOM 719 C CA . GLY A 1 92 ? -11.225 0.042 1.704 1.00 92.06 92 GLY A CA 1
ATOM 720 C C . GLY A 1 92 ? -12.506 -0.769 1.895 1.00 92.06 92 GLY A C 1
ATOM 721 O O . GLY A 1 92 ? -13.525 -0.528 1.244 1.00 92.06 92 GLY A O 1
ATOM 722 N N . THR A 1 93 ? -12.459 -1.727 2.815 1.00 86.06 93 THR A N 1
ATOM 723 C CA . THR A 1 93 ? -13.616 -2.522 3.234 1.00 86.06 93 THR A CA 1
ATOM 724 C C . THR A 1 93 ? -14.220 -1.938 4.502 1.00 86.06 93 THR A C 1
ATOM 726 O O . THR A 1 93 ? -13.514 -1.643 5.466 1.00 86.06 93 THR A O 1
ATOM 729 N N . LEU A 1 94 ? -15.545 -1.812 4.529 1.00 84.38 94 LEU A N 1
ATOM 730 C CA . LEU A 1 94 ? -16.256 -1.427 5.742 1.00 84.38 94 LEU A CA 1
ATOM 731 C C . LEU A 1 94 ? -16.433 -2.648 6.664 1.00 84.38 94 LEU A C 1
ATOM 733 O O . LEU A 1 94 ? -16.772 -3.732 6.187 1.00 84.38 94 LEU A O 1
ATOM 737 N N . PRO A 1 95 ? -16.280 -2.489 7.991 1.00 77.44 95 PRO A N 1
ATOM 738 C CA . PRO A 1 95 ? -16.356 -3.584 8.966 1.00 77.44 95 PRO A CA 1
ATOM 739 C C . PRO A 1 95 ? -17.771 -4.175 9.149 1.00 77.44 95 PRO A C 1
ATOM 741 O O . PRO A 1 95 ? -17.986 -5.058 9.982 1.00 77.44 95 PRO A O 1
ATOM 744 N N . GLY A 1 96 ? -18.761 -3.690 8.400 1.00 75.25 96 GLY A N 1
ATOM 745 C CA . GLY A 1 96 ? -20.162 -4.072 8.508 1.00 75.25 96 GLY A CA 1
ATOM 746 C C . GLY A 1 96 ? -21.014 -3.373 7.455 1.00 75.25 96 GLY A C 1
ATOM 747 O O . GLY A 1 96 ? -20.524 -2.580 6.653 1.00 75.25 96 GLY A O 1
ATOM 748 N N . THR A 1 97 ? -22.309 -3.678 7.455 1.00 77.69 97 THR A N 1
ATOM 749 C CA . THR A 1 97 ? -23.251 -2.986 6.568 1.00 77.69 97 THR A CA 1
ATOM 750 C C . THR A 1 97 ? -23.588 -1.639 7.182 1.00 77.69 97 THR A C 1
ATOM 752 O O . THR A 1 97 ? -23.951 -1.579 8.355 1.00 77.69 97 THR A O 1
ATOM 755 N N . VAL A 1 98 ? -23.464 -0.572 6.404 1.00 72.25 98 VAL A N 1
ATOM 756 C CA . VAL A 1 98 ? -23.874 0.767 6.823 1.00 72.25 98 VAL A CA 1
ATOM 757 C C . VAL A 1 98 ? -25.290 1.006 6.309 1.00 72.25 98 VAL A C 1
ATOM 759 O O . VAL A 1 98 ? -25.554 0.823 5.120 1.00 72.25 98 VAL A O 1
ATOM 762 N N . ASP A 1 99 ? -26.220 1.343 7.202 1.00 77.88 99 ASP A N 1
ATOM 763 C CA . ASP A 1 99 ? -27.584 1.696 6.805 1.00 77.88 99 ASP A CA 1
ATOM 764 C C . ASP A 1 99 ? -27.637 3.084 6.132 1.00 77.88 99 ASP A C 1
ATOM 766 O O . ASP A 1 99 ? -26.667 3.845 6.122 1.00 77.88 99 ASP A O 1
ATOM 770 N N . ARG A 1 100 ? -28.799 3.460 5.580 1.00 69.81 100 ARG A N 1
ATOM 771 C CA . ARG A 1 100 ? -28.988 4.780 4.942 1.00 69.81 100 ARG A CA 1
ATOM 772 C C . ARG A 1 100 ? -28.805 5.971 5.897 1.00 69.81 100 ARG A C 1
ATOM 774 O O . ARG A 1 100 ? -28.787 7.105 5.431 1.00 69.81 100 ARG A O 1
ATOM 781 N N . ARG A 1 101 ? -28.711 5.735 7.207 1.00 72.94 101 ARG A N 1
ATOM 782 C CA . ARG A 1 101 ? -28.504 6.749 8.249 1.00 72.94 101 ARG A CA 1
ATOM 783 C C . ARG A 1 101 ? -27.051 6.784 8.745 1.00 72.94 101 ARG A C 1
ATOM 785 O O . ARG A 1 101 ? -26.756 7.560 9.646 1.00 72.94 101 ARG A O 1
ATOM 792 N N . GLY A 1 102 ? -26.148 5.986 8.166 1.00 66.62 102 GLY A N 1
ATOM 793 C CA . GLY A 1 102 ? -24.741 5.918 8.571 1.00 66.62 102 GLY A CA 1
ATOM 794 C C . GLY A 1 102 ? -24.471 4.984 9.756 1.00 66.62 102 GLY A C 1
ATOM 795 O O . GLY A 1 102 ? -23.362 4.973 10.287 1.00 66.62 102 GLY A O 1
ATOM 796 N N . THR A 1 103 ? -25.455 4.189 10.180 1.00 74.62 103 THR A N 1
ATOM 797 C CA . THR A 1 103 ? -25.327 3.261 11.308 1.00 74.62 103 THR A CA 1
ATOM 798 C C . THR A 1 103 ? -24.655 1.971 10.855 1.00 74.62 103 THR A C 1
ATOM 800 O O . THR A 1 103 ? -25.130 1.298 9.939 1.00 74.62 103 THR A O 1
ATOM 803 N N . LEU A 1 104 ? -23.553 1.599 11.511 1.00 68.19 104 LEU A N 1
ATOM 804 C CA . LEU A 1 104 ? -22.841 0.354 11.242 1.00 68.19 104 LEU A CA 1
ATOM 805 C C . LEU A 1 104 ? -23.518 -0.828 11.947 1.00 68.19 104 LEU A C 1
ATOM 807 O O . LEU A 1 104 ? -23.503 -0.932 13.173 1.00 68.19 104 LEU A O 1
ATOM 811 N N . HIS A 1 105 ? -24.020 -1.778 11.167 1.00 73.50 105 HIS A N 1
ATOM 812 C CA . HIS A 1 105 ? -24.480 -3.069 11.659 1.00 73.50 105 HIS A CA 1
ATOM 813 C C . HIS A 1 105 ? -23.368 -4.106 11.498 1.00 73.50 105 HIS A C 1
ATOM 815 O O . HIS A 1 105 ? -23.003 -4.505 10.385 1.00 73.50 105 HIS A O 1
ATOM 821 N N . ARG A 1 106 ? -22.809 -4.549 12.628 1.00 65.06 106 ARG A N 1
ATOM 822 C CA . ARG A 1 106 ? -21.787 -5.598 12.657 1.00 65.06 106 ARG A CA 1
ATOM 823 C C . ARG A 1 106 ? -22.421 -6.927 12.254 1.00 65.06 106 ARG A C 1
ATOM 825 O O . ARG A 1 106 ? -23.434 -7.333 12.821 1.00 65.06 106 ARG A O 1
ATOM 832 N N . ARG A 1 107 ? -21.816 -7.626 11.293 1.00 54.91 107 ARG A N 1
ATOM 833 C CA . ARG A 1 107 ? -22.234 -8.984 10.930 1.00 54.91 107 ARG A CA 1
ATOM 834 C C . ARG A 1 107 ? -21.876 -9.910 12.095 1.00 54.91 107 ARG A C 1
ATOM 836 O O . ARG A 1 107 ? -20.705 -10.216 12.299 1.00 54.91 107 ARG A O 1
ATOM 843 N N . VAL A 1 108 ? -22.865 -10.341 12.873 1.00 51.03 108 VAL A N 1
ATOM 844 C CA . VAL A 1 108 ? -22.683 -11.477 13.783 1.00 51.03 108 VAL A CA 1
ATOM 845 C C . VAL A 1 108 ? -22.626 -12.715 12.893 1.00 51.03 108 VAL A C 1
ATOM 847 O O . VAL A 1 108 ? -23.651 -13.169 12.387 1.00 51.03 108 VAL A O 1
ATOM 850 N N . LEU A 1 109 ? -21.420 -13.218 12.622 1.00 49.72 109 LEU A N 1
ATOM 851 C CA . LEU A 1 109 ? -21.262 -14.552 12.050 1.00 49.72 109 LEU A CA 1
ATOM 852 C C . LEU A 1 109 ? -21.886 -15.523 13.053 1.00 49.72 109 LEU A C 1
ATOM 854 O O . LEU A 1 109 ? -21.479 -15.552 14.212 1.00 49.72 109 LEU A O 1
ATOM 858 N N . GLY A 1 110 ? -22.939 -16.225 12.631 1.00 42.47 110 GLY A N 1
ATOM 859 C CA . GLY A 1 110 ? -23.729 -17.098 13.489 1.00 42.47 110 GLY A CA 1
ATOM 860 C C . GLY A 1 110 ? -22.842 -18.094 14.227 1.00 42.47 110 GLY A C 1
ATOM 861 O O . GLY A 1 110 ? -22.336 -19.040 13.628 1.00 42.47 110 GLY A O 1
ATOM 862 N N . GLY A 1 111 ? -22.664 -17.866 15.528 1.00 37.28 111 GLY A N 1
ATOM 863 C CA . GLY A 1 111 ? -22.055 -18.833 16.425 1.00 37.28 111 GLY A CA 1
ATOM 864 C C . GLY A 1 111 ? -22.894 -20.105 16.430 1.00 37.28 111 GLY A C 1
ATOM 865 O O . GLY A 1 111 ? -24.127 -20.051 16.480 1.00 37.28 111 GLY A O 1
ATOM 866 N N . ALA A 1 112 ? -22.222 -21.251 16.339 1.00 47.00 112 ALA A N 1
ATOM 867 C CA . ALA A 1 112 ? -22.834 -22.553 16.531 1.00 47.00 112 ALA A CA 1
ATOM 868 C C . ALA A 1 112 ? -23.682 -22.527 17.812 1.00 47.00 112 ALA A C 1
ATOM 870 O O . ALA A 1 112 ? -23.180 -22.199 18.887 1.00 47.00 112 ALA A O 1
ATOM 871 N N . ARG A 1 113 ? -24.981 -22.827 17.684 1.00 46.56 113 ARG A N 1
ATOM 872 C CA . ARG A 1 113 ? -25.888 -22.901 18.834 1.00 46.56 113 ARG A CA 1
ATOM 873 C C . ARG A 1 113 ? -25.343 -23.954 19.789 1.00 46.56 113 ARG A C 1
ATOM 875 O O . ARG A 1 113 ? -25.206 -25.117 19.405 1.00 46.56 113 ARG A O 1
ATOM 882 N N . THR A 1 114 ? -25.028 -23.539 21.008 1.00 49.31 114 THR A N 1
ATOM 883 C CA . THR A 1 114 ? -24.652 -24.442 22.090 1.00 49.31 114 THR A CA 1
ATOM 884 C C . THR A 1 114 ? -25.807 -25.404 22.370 1.00 49.31 114 THR A C 1
ATOM 886 O O . THR A 1 114 ? -26.984 -25.074 22.201 1.00 49.31 114 THR A O 1
ATOM 889 N N . THR A 1 115 ? -25.462 -26.629 22.760 1.00 51.12 115 THR A N 1
ATOM 890 C CA . THR A 1 115 ? -26.363 -27.779 22.952 1.00 51.12 115 THR A CA 1
ATOM 891 C C . THR A 1 115 ? -27.551 -27.478 23.876 1.00 51.12 115 THR A C 1
ATOM 893 O O . THR A 1 115 ? -28.613 -28.079 23.745 1.00 51.12 115 THR A O 1
ATOM 896 N N . GLU A 1 116 ? -27.400 -26.486 24.749 1.00 46.50 116 GLU A N 1
ATOM 897 C CA . GLU A 1 116 ? -28.405 -26.001 25.694 1.00 46.50 116 GLU A CA 1
ATOM 898 C C . GLU A 1 116 ? -29.621 -25.360 24.995 1.00 46.50 116 GLU A C 1
ATOM 900 O O . GLU A 1 116 ? -30.764 -25.648 25.345 1.00 46.50 116 GLU A O 1
ATOM 905 N N . GLN A 1 117 ? -29.411 -24.622 23.895 1.00 46.84 117 GLN A N 1
ATOM 906 C CA . GLN A 1 117 ? -30.503 -23.990 23.138 1.00 46.84 117 GLN A CA 1
ATOM 907 C C . GLN A 1 117 ? -31.321 -24.979 22.288 1.00 46.84 117 GLN A C 1
ATOM 909 O O . GLN A 1 117 ? -32.428 -24.657 21.854 1.00 46.84 117 GLN A O 1
ATOM 914 N N . ARG A 1 118 ? -30.817 -26.200 22.044 1.00 51.66 118 ARG A N 1
ATOM 915 C CA . ARG A 1 118 ? -31.602 -27.263 21.382 1.00 51.66 118 ARG A CA 1
ATOM 916 C C . ARG A 1 118 ? -32.642 -27.884 22.315 1.00 51.66 118 ARG A C 1
ATOM 918 O O . ARG A 1 118 ? -33.701 -28.285 21.834 1.00 51.66 118 ARG A O 1
ATOM 925 N N . GLY A 1 119 ? -32.356 -27.956 23.616 1.00 49.94 119 GLY A N 1
ATOM 926 C CA . GLY A 1 119 ? -33.273 -28.539 24.600 1.00 49.94 119 GLY A CA 1
ATOM 927 C C . GLY A 1 119 ? -34.537 -27.699 24.789 1.00 49.94 119 GLY A C 1
ATOM 928 O O . GLY A 1 119 ? -35.645 -28.234 24.839 1.00 49.94 119 GLY A O 1
ATOM 929 N N . GLU A 1 120 ? -34.387 -26.375 24.798 1.00 49.31 120 GLU A N 1
ATOM 930 C CA . GLU A 1 120 ? -35.495 -25.445 25.035 1.00 49.31 120 GLU A CA 1
ATOM 931 C C . GLU A 1 120 ? -36.481 -25.385 23.853 1.00 49.31 120 GLU A C 1
ATOM 933 O O . GLU A 1 120 ? -37.700 -25.327 24.046 1.00 49.31 120 GLU A O 1
ATOM 938 N N . GLN A 1 121 ? -35.976 -25.507 22.619 1.00 52.78 121 GLN A N 1
ATOM 939 C CA . GLN A 1 121 ? -36.812 -25.572 21.417 1.00 52.78 121 GLN A CA 1
ATOM 940 C C . GLN A 1 121 ? -37.612 -26.887 21.351 1.00 52.78 121 GLN A C 1
ATOM 942 O O . GLN A 1 121 ? -38.811 -26.861 21.082 1.00 52.78 121 GLN A O 1
ATOM 947 N N . GLN A 1 122 ? -36.998 -28.031 21.692 1.00 54.25 122 GLN A N 1
ATOM 948 C CA . GLN A 1 122 ? -37.705 -29.322 21.725 1.00 54.25 122 GLN A CA 1
ATOM 949 C C . GLN A 1 122 ? -38.803 -29.380 22.795 1.00 54.25 122 GLN A C 1
ATOM 951 O O . GLN A 1 122 ? -39.828 -30.037 22.589 1.00 54.25 122 GLN A O 1
ATOM 956 N N . HIS A 1 123 ? -38.623 -28.692 23.927 1.00 54.00 123 HIS A N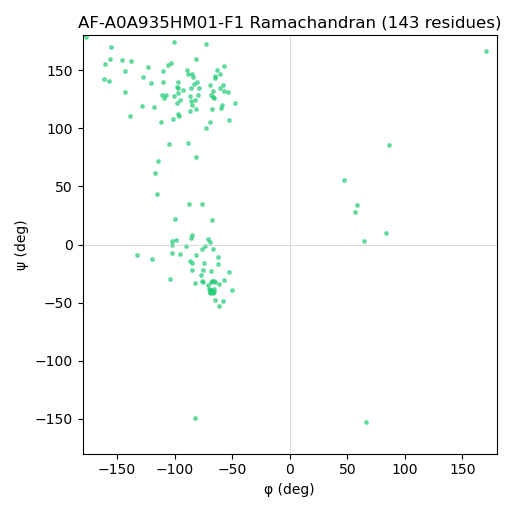 1
ATOM 957 C CA . HIS A 1 123 ? -39.654 -28.611 24.960 1.00 54.00 123 HIS A CA 1
ATOM 958 C C . HIS A 1 123 ? -40.851 -27.757 24.507 1.00 54.00 123 HIS A C 1
ATOM 960 O O . HIS A 1 123 ? -42.001 -28.124 24.753 1.00 54.00 123 HIS A O 1
ATOM 966 N N . ARG A 1 124 ? -40.604 -26.657 23.782 1.00 56.06 124 ARG A N 1
ATOM 967 C CA . ARG A 1 124 ? -41.670 -25.818 23.205 1.00 56.06 124 ARG A CA 1
ATOM 968 C C . ARG A 1 124 ? -42.460 -26.531 22.108 1.00 56.06 124 ARG A C 1
ATOM 970 O O . ARG A 1 124 ? -43.689 -26.477 22.123 1.00 56.06 124 ARG A O 1
ATOM 977 N N . ASP A 1 125 ? -41.790 -27.269 21.228 1.00 53.75 125 ASP A N 1
ATOM 978 C CA . ASP A 1 125 ? -42.461 -27.985 20.135 1.00 53.75 125 ASP A CA 1
ATOM 979 C C . ASP A 1 125 ? -43.334 -29.147 20.653 1.00 53.75 125 ASP A C 1
ATOM 981 O O . ASP A 1 125 ? -44.419 -29.404 20.125 1.00 53.75 125 ASP A O 1
ATOM 985 N N . ARG A 1 126 ? -42.937 -29.799 21.760 1.00 55.19 126 ARG A N 1
ATOM 986 C CA . ARG A 1 126 ? -43.770 -30.810 22.443 1.00 55.19 126 ARG A CA 1
ATOM 987 C C . ARG A 1 126 ? -45.023 -30.233 23.100 1.00 55.19 126 ARG A C 1
ATOM 989 O O . ARG A 1 126 ? -46.031 -30.934 23.177 1.00 55.19 126 ARG A O 1
ATOM 996 N N . LEU A 1 127 ? -44.973 -28.990 23.577 1.00 52.38 127 LEU A N 1
ATOM 997 C CA . LEU A 1 127 ? -46.134 -28.320 24.172 1.00 52.38 127 LEU A CA 1
ATOM 998 C C . LEU A 1 127 ? -47.126 -27.836 23.102 1.00 52.38 127 LEU A C 1
ATOM 1000 O O . LEU A 1 127 ? -48.331 -27.884 23.333 1.00 52.38 127 LEU A O 1
ATOM 1004 N N . SER A 1 128 ? -46.636 -27.462 21.917 1.00 54.38 128 SER A N 1
ATOM 1005 C CA . SER A 1 128 ? -47.457 -27.059 20.765 1.00 54.38 128 SER A CA 1
ATOM 1006 C C . SER A 1 128 ? -48.254 -28.228 20.154 1.00 54.38 128 SER A C 1
ATOM 1008 O O . SER A 1 128 ? -49.438 -28.096 19.853 1.00 54.38 128 SER A O 1
ATOM 1010 N N . GLY A 1 129 ? -47.660 -29.424 20.061 1.00 44.28 129 GLY A N 1
ATOM 1011 C CA . GLY A 1 129 ? -48.292 -30.590 19.420 1.00 44.28 129 GLY A CA 1
ATOM 1012 C C . GLY A 1 129 ? -49.435 -31.269 20.193 1.00 44.28 129 GLY A C 1
ATOM 1013 O O . GLY A 1 129 ? -49.992 -32.255 19.707 1.00 44.28 129 GLY A O 1
ATOM 1014 N N . ARG A 1 130 ? -49.789 -30.801 21.400 1.00 47.31 130 ARG A N 1
ATOM 1015 C CA . ARG A 1 130 ? -50.843 -31.417 22.233 1.00 47.31 130 ARG A CA 1
ATOM 1016 C C . ARG A 1 130 ? -52.220 -30.754 22.081 1.00 47.31 130 ARG A C 1
ATOM 1018 O O . ARG A 1 130 ? -53.190 -31.307 22.590 1.00 47.31 130 ARG A O 1
ATOM 1025 N N . ALA A 1 131 ? -52.316 -29.626 21.374 1.00 46.94 131 ALA A N 1
ATOM 1026 C CA . ALA A 1 131 ? -53.562 -28.868 21.223 1.00 46.94 131 ALA A CA 1
ATOM 1027 C C . ALA A 1 131 ? -54.485 -29.356 20.081 1.00 46.94 131 ALA A C 1
ATOM 1029 O O . ALA A 1 131 ? -55.672 -29.054 20.104 1.00 46.94 131 ALA A O 1
ATOM 1030 N N . ASP A 1 132 ? -53.994 -30.165 19.134 1.00 44.28 132 ASP A N 1
ATOM 1031 C CA . ASP A 1 132 ? -54.709 -30.478 17.877 1.00 44.28 132 ASP A CA 1
ATOM 1032 C C . ASP A 1 132 ? -55.456 -31.827 17.844 1.00 44.28 132 ASP A C 1
ATOM 1034 O O . ASP A 1 132 ? -55.748 -32.380 16.782 1.00 44.28 132 ASP A O 1
ATOM 1038 N N . ARG A 1 133 ? -55.804 -32.400 19.002 1.00 47.28 133 ARG A N 1
ATOM 1039 C CA . ARG A 1 133 ? -56.631 -33.620 19.052 1.00 47.28 133 ARG A CA 1
ATOM 1040 C C . ARG A 1 133 ? -57.984 -33.365 19.691 1.00 47.28 133 ARG A C 1
ATOM 1042 O O . ARG A 1 133 ? -58.225 -33.875 20.771 1.00 47.28 133 ARG A O 1
ATOM 1049 N N . HIS A 1 134 ? -58.881 -32.663 19.006 1.00 45.34 134 HIS A N 1
ATOM 1050 C CA . HIS A 1 134 ? -60.317 -32.934 19.107 1.00 45.34 134 HIS A CA 1
ATOM 1051 C C . HIS A 1 134 ? -61.061 -32.422 17.865 1.00 45.34 134 HIS A C 1
ATOM 1053 O O . HIS A 1 134 ? -60.780 -31.344 17.362 1.00 45.34 134 HIS A O 1
ATOM 1059 N N . ALA A 1 135 ? -62.045 -33.220 17.437 1.00 46.00 135 ALA A N 1
ATOM 1060 C CA . ALA A 1 135 ? -63.057 -32.971 16.405 1.00 46.00 135 ALA A CA 1
ATOM 1061 C C . ALA A 1 135 ? -62.691 -33.290 14.941 1.00 46.00 135 ALA A C 1
ATOM 1063 O O . ALA A 1 135 ? -62.410 -32.408 14.138 1.00 46.00 135 ALA A O 1
ATOM 1064 N N . ARG A 1 136 ? -62.889 -34.560 14.554 1.00 39.88 136 ARG A N 1
ATOM 1065 C CA . ARG A 1 136 ? -63.538 -34.905 13.274 1.00 39.88 136 ARG A CA 1
ATOM 1066 C C . ARG A 1 136 ? -64.498 -36.081 13.486 1.00 39.88 136 ARG A C 1
ATOM 1068 O O . ARG A 1 136 ? -64.059 -37.191 13.764 1.00 39.88 136 ARG A O 1
ATOM 1075 N N . LEU A 1 137 ? -65.800 -35.811 13.389 1.00 43.66 137 LEU A N 1
ATOM 1076 C CA . LEU A 1 137 ? -66.859 -36.817 13.229 1.00 43.66 137 LEU A CA 1
ATOM 1077 C C . LEU A 1 137 ? -66.997 -37.160 11.731 1.00 43.66 137 LEU A C 1
ATOM 1079 O O . LEU A 1 137 ? -66.794 -36.266 10.905 1.00 43.66 137 LEU A O 1
ATOM 1083 N N . PRO A 1 138 ? -67.337 -38.404 11.349 1.00 43.00 138 PRO A N 1
ATOM 1084 C CA . PRO A 1 138 ? -67.508 -38.775 9.947 1.00 43.00 138 PRO A CA 1
ATOM 1085 C C . PRO A 1 138 ? -68.905 -38.403 9.422 1.00 43.00 138 PRO A C 1
ATOM 1087 O O . PRO A 1 138 ? -69.910 -38.607 10.100 1.00 43.00 138 PRO A O 1
ATOM 1090 N N . ALA A 1 139 ? -68.961 -37.875 8.197 1.00 42.41 139 ALA A N 1
ATOM 1091 C CA . ALA A 1 139 ? -70.200 -37.595 7.474 1.00 42.41 139 ALA A CA 1
ATOM 1092 C C . ALA A 1 139 ? -70.684 -38.839 6.705 1.00 42.41 139 ALA A C 1
ATOM 1094 O O . ALA A 1 139 ? -69.899 -39.516 6.041 1.00 42.41 139 ALA A O 1
ATOM 1095 N N . VAL A 1 140 ? -71.985 -39.116 6.807 1.00 46.38 140 VAL A N 1
ATOM 1096 C CA . VAL A 1 140 ? -72.719 -40.184 6.112 1.00 46.38 140 VAL A CA 1
ATOM 1097 C C . VAL A 1 140 ? -73.015 -39.755 4.669 1.00 46.38 140 VAL A C 1
ATOM 1099 O O . VAL A 1 140 ? -73.456 -38.631 4.437 1.00 46.38 140 VAL A O 1
ATOM 1102 N N . VAL A 1 141 ? -72.782 -40.647 3.702 1.00 48.84 141 VAL A N 1
ATOM 1103 C CA . VAL A 1 141 ? -73.047 -40.431 2.269 1.00 48.84 141 VAL A CA 1
ATOM 1104 C C . VAL A 1 141 ? -74.390 -41.066 1.898 1.00 48.84 141 VAL A C 1
ATOM 1106 O O . VAL A 1 141 ?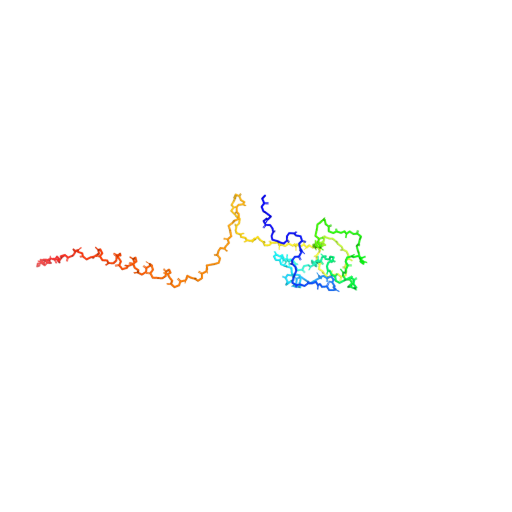 -74.561 -42.272 2.055 1.00 48.84 141 VAL A O 1
ATO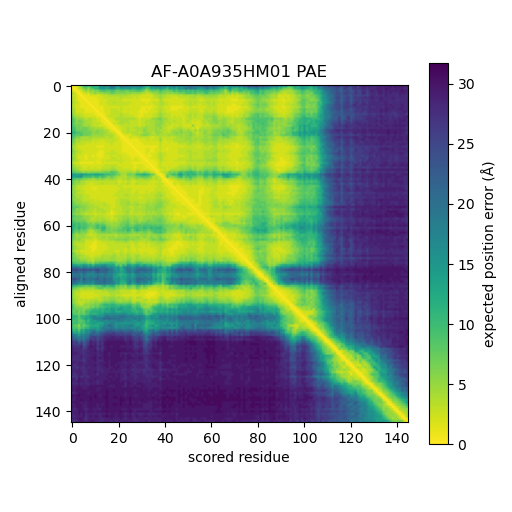M 1109 N N . HIS A 1 142 ? -75.325 -40.271 1.371 1.00 46.62 142 HIS A N 1
ATOM 1110 C CA . HIS A 1 142 ? -76.542 -40.755 0.710 1.00 46.62 142 HIS A CA 1
ATOM 1111 C C . HIS A 1 142 ? -76.342 -40.789 -0.815 1.00 46.62 142 HIS A C 1
ATOM 1113 O O . HIS A 1 142 ? -75.900 -39.805 -1.406 1.00 46.62 142 HIS A O 1
ATOM 1119 N N . HIS A 1 143 ? -76.674 -41.919 -1.445 1.00 41.78 143 HIS A N 1
ATOM 1120 C CA . HIS A 1 143 ? -76.857 -42.060 -2.897 1.00 41.78 143 HIS A CA 1
ATOM 1121 C C . HIS A 1 143 ? -78.307 -41.745 -3.289 1.00 41.78 143 HIS A C 1
ATOM 1123 O O . HIS A 1 143 ? -79.216 -42.141 -2.554 1.00 41.78 143 HIS A O 1
ATOM 1129 N N . PRO A 1 144 ? -78.544 -41.167 -4.475 1.00 54.72 144 PRO A N 1
ATOM 1130 C CA . PRO A 1 144 ? -79.770 -41.389 -5.221 1.00 54.72 144 PRO A CA 1
ATOM 1131 C C . PRO A 1 144 ? -79.534 -42.307 -6.432 1.00 54.72 144 PRO A C 1
ATOM 1133 O O . PRO A 1 144 ? -78.411 -42.440 -6.923 1.00 54.72 144 PRO A O 1
ATOM 1136 N N . ALA A 1 145 ? -80.624 -42.966 -6.826 1.00 52.38 145 ALA A N 1
ATOM 1137 C CA . ALA A 1 145 ? -80.741 -43.963 -7.886 1.00 52.38 145 ALA A CA 1
ATOM 1138 C C . ALA A 1 145 ? -80.760 -43.359 -9.297 1.00 52.38 145 ALA A C 1
ATOM 1140 O O . ALA A 1 145 ? -81.133 -42.169 -9.420 1.00 52.38 145 ALA A O 1
#

pLDDT: mean 73.36, std 17.96, range [37.28, 94.62]

Mean predicted aligned error: 15.39 Å

Secondary structure (DSSP, 8-state):
----SSSTTS--BS---SS----HHHHHHHBTTEE-TT-S--EEEETTS-TTSTT-GGGT-S---SSSSEEEE---S---S--S-S----EEPPSSEEPTTS-EE-----PPPPHHHHHHHHHHHHHHTTS-----PPPPPPP--